Protein AF-A0A0M8V7N8-F1 (afdb_monomer)

Solvent-accessible surface area (backbone atoms only — not comparable to full-atom values): 5757 Å² total; per-residue (Å²): 111,68,67,58,53,48,31,54,76,69,74,47,87,75,52,72,67,46,53,50,39,29,54,53,32,39,57,57,44,70,74,49,96,65,50,84,90,38,60,63,53,41,40,49,28,32,38,60,38,34,62,88,77,45,54,73,70,56,34,63,53,45,28,55,54,46,49,46,65,67,48,58,67,49,55,61,54,54,49,52,55,52,57,63,63,72,62,74,73,94,74,77,85,83,84,67,133

Radius of gyration: 20.06 Å; Cα contacts (8 Å, |Δi|>4): 56; chains: 1; bounding box: 48×29×65 Å

Structure (mmCIF, N/CA/C/O backbone):
data_AF-A0A0M8V7N8-F1
#
_entry.id   AF-A0A0M8V7N8-F1
#
loop_
_atom_site.group_PDB
_atom_site.id
_atom_site.type_symbol
_atom_site.label_atom_id
_atom_site.label_alt_id
_atom_site.label_comp_id
_atom_site.label_asym_id
_atom_site.label_entity_id
_atom_site.label_seq_id
_atom_site.pdbx_PDB_ins_code
_atom_site.Cartn_x
_atom_site.Cartn_y
_atom_site.Cartn_z
_atom_site.occupancy
_atom_site.B_iso_or_equiv
_atom_site.auth_seq_id
_atom_site.auth_comp_id
_atom_site.auth_asym_id
_atom_site.auth_atom_id
_atom_site.pdbx_PDB_model_num
ATOM 1 N N . MET A 1 1 ? -6.286 -6.732 -7.380 1.00 67.81 1 MET A N 1
ATOM 2 C CA . MET A 1 1 ? -5.760 -8.071 -7.009 1.00 67.81 1 MET A CA 1
ATOM 3 C C . MET A 1 1 ? -4.440 -8.025 -6.224 1.00 67.81 1 MET A C 1
ATOM 5 O O . MET A 1 1 ? -4.301 -8.802 -5.290 1.00 67.81 1 MET A O 1
ATOM 9 N N . GLY A 1 2 ? -3.484 -7.131 -6.534 1.00 86.50 2 GLY A N 1
ATOM 10 C CA . GLY A 1 2 ? -2.168 -7.091 -5.861 1.00 86.50 2 GLY A CA 1
ATOM 11 C C . GLY A 1 2 ? -2.199 -6.858 -4.341 1.00 86.50 2 GLY A C 1
ATOM 12 O O . GLY A 1 2 ? -1.602 -7.642 -3.612 1.00 86.50 2 GLY A O 1
ATOM 13 N N . ALA A 1 3 ? -2.935 -5.848 -3.862 1.00 89.44 3 ALA A N 1
ATOM 14 C CA . ALA A 1 3 ? -3.056 -5.556 -2.426 1.00 89.44 3 ALA A CA 1
ATOM 15 C C . ALA A 1 3 ? -3.663 -6.730 -1.637 1.00 89.44 3 ALA A C 1
ATOM 17 O O . ALA A 1 3 ? -3.184 -7.075 -0.563 1.00 89.44 3 ALA A O 1
ATOM 18 N N . VAL A 1 4 ? -4.665 -7.406 -2.214 1.00 94.50 4 VAL A N 1
ATOM 19 C CA . VAL A 1 4 ? -5.278 -8.610 -1.628 1.00 94.50 4 VAL A CA 1
ATOM 20 C C . VAL A 1 4 ? -4.256 -9.737 -1.506 1.00 94.50 4 VAL A C 1
ATOM 22 O O . VAL A 1 4 ? -4.181 -10.373 -0.463 1.00 94.50 4 VAL A O 1
ATOM 25 N N . ALA A 1 5 ? -3.454 -9.975 -2.547 1.00 93.62 5 ALA A N 1
ATOM 26 C CA . ALA A 1 5 ? -2.439 -11.025 -2.523 1.00 93.62 5 ALA A CA 1
ATOM 27 C C . ALA A 1 5 ? -1.390 -10.788 -1.425 1.00 93.62 5 ALA A C 1
ATOM 29 O O . ALA A 1 5 ?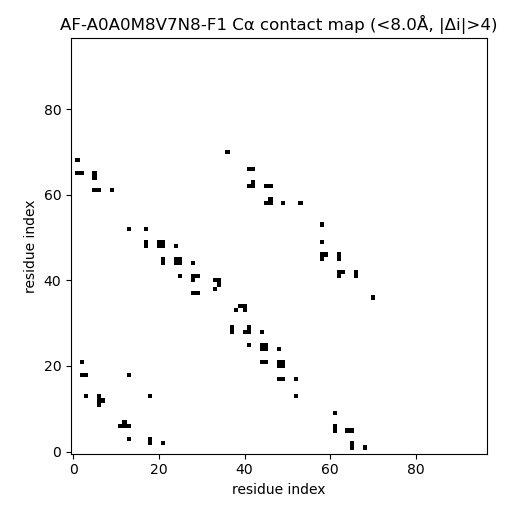 -1.031 -11.724 -0.720 1.00 93.62 5 ALA A O 1
ATOM 30 N N . VAL A 1 6 ? -0.939 -9.542 -1.250 1.00 95.88 6 VAL A N 1
ATOM 31 C CA . VAL A 1 6 ? 0.026 -9.185 -0.195 1.00 95.88 6 VAL A CA 1
ATOM 32 C C . VAL A 1 6 ? -0.607 -9.291 1.189 1.00 95.88 6 VAL A C 1
ATOM 34 O O . VAL A 1 6 ? -0.000 -9.874 2.078 1.00 95.88 6 VAL A O 1
ATOM 37 N N . ALA A 1 7 ? -1.844 -8.815 1.359 1.00 95.12 7 ALA A N 1
ATOM 38 C CA . ALA A 1 7 ? -2.559 -8.935 2.627 1.00 95.12 7 ALA A CA 1
ATOM 39 C C . ALA A 1 7 ? -2.696 -10.407 3.037 1.00 95.12 7 ALA A C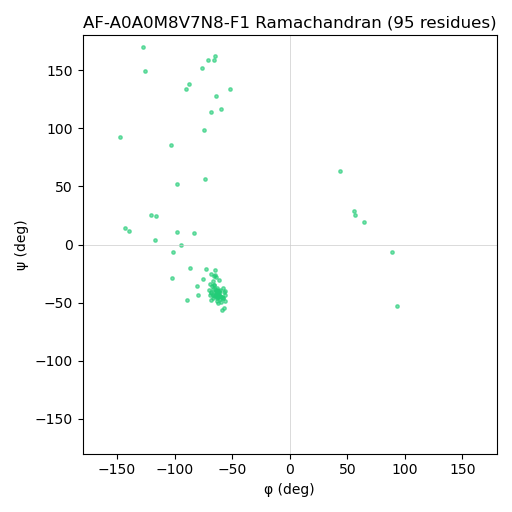 1
ATOM 41 O O . ALA A 1 7 ? -2.358 -10.766 4.155 1.00 95.12 7 ALA A O 1
ATOM 42 N N . ARG A 1 8 ? -3.092 -11.282 2.106 1.00 95.00 8 ARG A N 1
ATOM 43 C CA . ARG A 1 8 ? -3.197 -12.726 2.362 1.00 95.00 8 ARG A CA 1
ATOM 44 C C . ARG A 1 8 ? -1.851 -13.386 2.650 1.00 95.00 8 ARG A C 1
ATOM 46 O O . ARG A 1 8 ? -1.800 -14.256 3.507 1.00 95.00 8 ARG A O 1
ATOM 53 N N . ALA A 1 9 ? -0.783 -12.985 1.962 1.00 95.75 9 ALA A N 1
ATOM 54 C CA . ALA A 1 9 ? 0.559 -13.515 2.211 1.00 95.75 9 ALA A CA 1
ATOM 55 C C . ALA A 1 9 ? 1.092 -13.160 3.611 1.00 95.75 9 ALA A C 1
ATOM 57 O O . ALA A 1 9 ? 1.915 -13.892 4.149 1.00 95.75 9 ALA A O 1
ATOM 58 N N . LEU A 1 10 ? 0.609 -12.058 4.189 1.00 95.31 10 LEU A N 1
ATOM 59 C CA . LEU A 1 10 ? 0.936 -11.606 5.543 1.00 95.31 10 LEU A CA 1
ATOM 60 C C . LEU A 1 10 ? -0.124 -12.007 6.586 1.00 95.31 10 LEU A C 1
ATOM 62 O O . LEU A 1 10 ? -0.091 -11.501 7.701 1.00 95.31 10 LEU A O 1
ATOM 66 N N . ASP A 1 11 ? -1.075 -12.872 6.220 1.00 96.31 11 ASP A N 1
ATOM 67 C CA . ASP A 1 11 ? -2.215 -13.285 7.053 1.00 96.31 11 ASP A CA 1
ATOM 68 C C . ASP A 1 11 ? -3.093 -12.121 7.575 1.00 96.31 11 ASP A C 1
ATOM 70 O O . ASP A 1 11 ? -3.754 -12.194 8.608 1.00 96.31 11 ASP A O 1
ATOM 74 N N . LEU A 1 12 ? -3.148 -11.020 6.820 1.00 95.31 12 LEU A N 1
ATOM 75 C CA . LEU A 1 12 ? -3.937 -9.833 7.142 1.00 95.31 12 LEU A CA 1
ATOM 76 C C . LEU A 1 12 ? -5.346 -9.915 6.547 1.00 95.31 12 LEU A C 1
ATOM 78 O O . LEU A 1 12 ? -5.552 -10.191 5.357 1.00 95.31 12 LEU A O 1
ATOM 82 N N . ARG A 1 13 ? -6.346 -9.583 7.368 1.00 94.50 13 ARG A N 1
ATOM 83 C CA . ARG A 1 13 ? -7.759 -9.522 6.968 1.00 94.50 13 ARG A CA 1
ATOM 84 C C . ARG A 1 13 ? -8.202 -8.075 6.784 1.00 94.50 13 ARG A C 1
ATOM 86 O O . ARG A 1 13 ? -8.774 -7.468 7.681 1.00 94.50 13 ARG A O 1
ATOM 93 N N . LEU A 1 14 ? -7.968 -7.535 5.592 1.00 94.50 14 LEU A N 1
ATOM 94 C CA . LEU A 1 14 ? -8.418 -6.192 5.225 1.00 94.50 14 LEU A CA 1
ATOM 95 C C . LEU A 1 14 ? -9.841 -6.206 4.661 1.00 94.50 14 LEU A C 1
ATOM 97 O O . LEU A 1 14 ? -10.197 -7.068 3.852 1.00 94.50 14 LEU A O 1
ATOM 101 N N . SER A 1 15 ? -10.648 -5.224 5.062 1.00 96.38 15 SER A N 1
ATOM 102 C CA . SER A 1 15 ? -11.973 -5.012 4.480 1.00 96.38 15 SER A CA 1
ATOM 103 C C . SER A 1 15 ? -11.865 -4.468 3.052 1.00 96.38 15 SER A C 1
ATOM 105 O O . SER A 1 15 ? -10.861 -3.865 2.664 1.00 96.38 15 SER A O 1
ATOM 107 N N . ALA A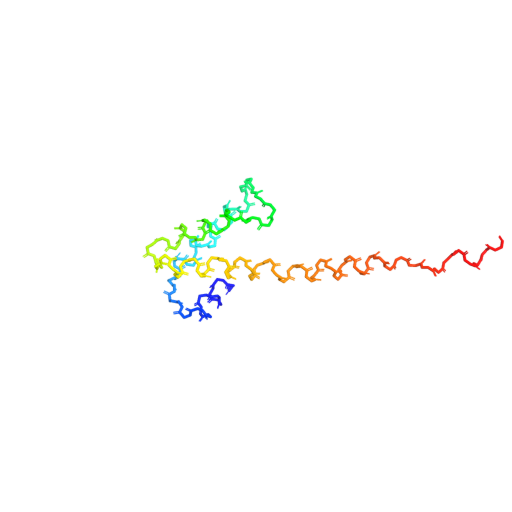 1 16 ? -12.927 -4.639 2.263 1.00 95.81 16 ALA A N 1
ATOM 108 C CA . ALA A 1 16 ? -12.989 -4.088 0.910 1.00 95.81 16 ALA A CA 1
ATOM 109 C C . ALA A 1 16 ? -12.807 -2.559 0.897 1.00 95.81 16 ALA A C 1
ATOM 111 O O . ALA A 1 16 ? -12.121 -2.036 0.025 1.00 95.81 16 ALA A O 1
ATOM 112 N N . ALA A 1 17 ? -13.356 -1.856 1.892 1.00 96.62 17 ALA A N 1
ATOM 113 C CA . ALA A 1 17 ? -13.210 -0.409 2.022 1.00 96.62 17 ALA A CA 1
ATOM 114 C C . ALA A 1 17 ? -11.745 0.006 2.227 1.00 96.62 17 ALA A C 1
ATOM 116 O O . ALA A 1 17 ? -11.266 0.902 1.539 1.00 96.62 17 ALA A O 1
ATOM 117 N N . VAL A 1 18 ? -11.009 -0.688 3.103 1.00 96.38 18 VAL A N 1
ATOM 118 C CA . VAL A 1 18 ? -9.580 -0.410 3.331 1.00 96.38 18 VAL A CA 1
ATOM 119 C C . VAL A 1 18 ? -8.767 -0.685 2.069 1.00 96.38 18 VAL A C 1
ATOM 121 O O . VAL A 1 18 ? -7.901 0.102 1.708 1.00 96.38 18 VAL A O 1
ATOM 124 N N . LEU A 1 19 ? -9.082 -1.757 1.339 1.00 96.38 19 LEU A N 1
ATOM 125 C CA . LEU A 1 19 ? -8.431 -2.052 0.060 1.00 96.38 19 LEU A CA 1
ATOM 126 C C . LEU A 1 19 ? -8.672 -0.953 -0.983 1.00 96.38 19 LEU A C 1
ATOM 128 O O . LEU A 1 19 ? -7.748 -0.601 -1.711 1.00 96.38 19 LEU A O 1
ATOM 132 N N . VAL A 1 20 ? -9.885 -0.399 -1.048 1.00 96.69 20 VAL A N 1
ATOM 133 C CA . VAL A 1 20 ? -10.199 0.736 -1.929 1.00 96.69 20 VAL A CA 1
ATOM 134 C C . VAL A 1 20 ? -9.439 1.988 -1.500 1.00 96.69 20 VAL A C 1
ATOM 136 O O . VAL A 1 20 ? -8.855 2.644 -2.358 1.00 96.69 20 VAL A O 1
ATOM 139 N N . LEU A 1 21 ? -9.383 2.288 -0.198 1.00 96.69 21 LEU A N 1
ATOM 140 C CA . LEU A 1 21 ? -8.608 3.418 0.321 1.00 96.69 21 LEU A CA 1
ATOM 141 C C . LEU A 1 21 ? -7.125 3.284 -0.021 1.00 96.69 21 LEU A C 1
ATOM 143 O O . LEU A 1 21 ? -6.544 4.237 -0.519 1.00 96.69 21 LEU A O 1
ATOM 147 N N . ILE A 1 22 ? -6.532 2.098 0.154 1.00 96.44 22 ILE A N 1
ATOM 148 C CA . ILE A 1 22 ? -5.137 1.837 -0.228 1.00 96.44 22 ILE A CA 1
ATOM 149 C C . ILE A 1 22 ? -4.919 2.156 -1.709 1.00 96.44 22 ILE A C 1
ATOM 151 O O . ILE A 1 22 ? -3.965 2.849 -2.049 1.00 96.44 22 ILE A O 1
ATOM 155 N N . LEU A 1 23 ? -5.792 1.660 -2.591 1.00 94.81 23 LEU A N 1
ATOM 156 C CA . LEU A 1 23 ? -5.665 1.898 -4.030 1.00 94.81 23 LEU A CA 1
ATOM 157 C C . LEU A 1 23 ? -5.799 3.387 -4.367 1.00 94.81 23 LEU A C 1
ATOM 159 O O . LEU A 1 23 ? -4.959 3.916 -5.086 1.00 94.81 23 LEU A O 1
ATOM 163 N N . LEU A 1 24 ? -6.800 4.070 -3.809 1.00 96.19 24 LEU A N 1
ATOM 164 C CA . LEU A 1 24 ? -7.008 5.502 -4.022 1.00 96.19 24 LEU A CA 1
ATOM 165 C C . LEU A 1 24 ? -5.806 6.325 -3.533 1.00 96.19 24 LEU A C 1
ATOM 167 O O . LEU A 1 24 ? -5.318 7.194 -4.250 1.00 96.19 24 LEU A O 1
ATOM 171 N N . SER A 1 25 ? -5.304 6.036 -2.332 1.00 95.69 25 SER A N 1
ATOM 172 C CA . SER A 1 25 ? -4.148 6.717 -1.749 1.00 95.69 25 SER A CA 1
ATOM 173 C C . SER A 1 25 ? -2.878 6.499 -2.568 1.00 95.69 25 SER A C 1
ATOM 175 O O . SER A 1 25 ? -2.101 7.436 -2.736 1.00 95.69 25 SER A O 1
ATOM 177 N N . VAL A 1 26 ? -2.679 5.300 -3.126 1.00 94.19 26 VAL A N 1
ATOM 178 C CA . VAL A 1 26 ? -1.566 5.029 -4.047 1.00 94.19 26 VAL A CA 1
ATOM 179 C C . VAL A 1 26 ? -1.698 5.846 -5.331 1.00 94.19 26 VAL A C 1
ATOM 181 O O . VAL A 1 26 ? -0.716 6.453 -5.747 1.00 94.19 26 VAL A O 1
ATOM 184 N N . GLU A 1 27 ? -2.889 5.942 -5.927 1.00 93.44 27 GLU A N 1
ATOM 185 C CA . GLU A 1 27 ? -3.078 6.773 -7.126 1.00 93.44 27 GLU A CA 1
ATOM 186 C C . GLU A 1 27 ? -2.820 8.258 -6.855 1.00 93.44 27 GLU A C 1
ATOM 188 O O . GLU A 1 27 ? -2.169 8.933 -7.651 1.00 93.44 27 GLU A O 1
ATOM 193 N N . VAL A 1 28 ? -3.241 8.769 -5.696 1.00 92.19 28 VAL A N 1
ATOM 194 C CA . VAL A 1 28 ? -2.881 10.130 -5.273 1.00 92.19 28 VAL A CA 1
ATOM 195 C C . VAL A 1 28 ? -1.366 10.257 -5.088 1.00 92.19 28 VAL A C 1
ATOM 197 O O . VAL A 1 28 ? -0.774 11.241 -5.520 1.00 92.19 28 VAL A O 1
ATOM 200 N N . SER A 1 29 ? -0.698 9.255 -4.515 1.00 90.94 29 SER A N 1
ATOM 201 C CA . SER A 1 29 ? 0.764 9.259 -4.391 1.00 90.94 29 SER A CA 1
ATOM 202 C C . SER A 1 29 ? 1.493 9.213 -5.741 1.00 90.94 29 SER A C 1
ATOM 204 O O . SER A 1 29 ? 2.655 9.616 -5.797 1.00 90.94 29 SER A O 1
ATOM 206 N N . ASN A 1 30 ? 0.855 8.735 -6.814 1.00 90.00 30 ASN A N 1
ATOM 207 C CA . ASN A 1 30 ? 1.432 8.680 -8.164 1.00 90.00 30 ASN A CA 1
ATOM 208 C C . ASN A 1 30 ? 1.545 10.049 -8.838 1.00 90.00 30 ASN A C 1
ATOM 210 O O . ASN A 1 30 ? 2.359 10.205 -9.745 1.00 90.00 30 ASN A O 1
ATOM 214 N N . ILE A 1 31 ? 0.766 11.036 -8.391 1.00 89.94 31 ILE A N 1
ATOM 215 C CA . ILE A 1 31 ? 0.776 12.394 -8.955 1.00 89.94 31 ILE A CA 1
ATOM 216 C C . ILE A 1 31 ? 1.572 13.397 -8.112 1.00 89.94 31 ILE A C 1
ATOM 218 O O . ILE A 1 31 ? 1.750 14.542 -8.526 1.00 89.94 31 ILE A O 1
ATOM 222 N N . LEU A 1 32 ? 2.038 12.996 -6.928 1.00 87.56 32 LEU A N 1
ATOM 223 C CA . LEU A 1 32 ? 2.849 13.857 -6.073 1.00 87.56 32 LEU A CA 1
ATOM 224 C C . LEU A 1 32 ? 4.288 13.963 -6.606 1.00 87.56 32 LEU A C 1
ATOM 226 O O . LEU A 1 32 ? 4.786 13.036 -7.240 1.00 87.56 32 LEU A O 1
ATOM 230 N N . PRO A 1 33 ? 4.997 15.072 -6.340 1.00 83.31 33 PRO A N 1
ATOM 231 C CA . PRO A 1 33 ? 6.439 15.120 -6.542 1.00 83.31 33 PRO A CA 1
ATOM 232 C C . PRO A 1 33 ? 7.119 14.196 -5.519 1.00 83.31 33 PRO A C 1
ATOM 234 O O . PRO A 1 33 ? 7.052 14.442 -4.315 1.00 83.31 33 PRO A O 1
ATOM 237 N N . THR A 1 34 ? 7.754 13.119 -5.989 1.00 88.00 34 THR A N 1
ATOM 238 C CA . THR A 1 34 ? 8.332 12.073 -5.127 1.00 88.00 34 THR A CA 1
ATOM 239 C C . THR A 1 34 ? 9.799 11.788 -5.441 1.00 88.00 34 THR A C 1
ATOM 241 O O . THR A 1 34 ? 10.341 12.202 -6.466 1.00 88.00 34 THR A O 1
ATOM 244 N N . LEU A 1 35 ? 10.437 11.002 -4.571 1.00 87.88 35 LEU A N 1
ATOM 245 C CA . LEU A 1 35 ? 11.726 10.372 -4.856 1.00 87.88 35 LEU A CA 1
ATOM 246 C C . LEU A 1 35 ? 11.613 9.349 -6.007 1.00 87.88 35 LEU A C 1
ATOM 248 O O . LEU A 1 35 ? 10.503 8.893 -6.316 1.00 87.88 35 LEU A O 1
ATOM 252 N N . PRO A 1 36 ? 12.742 8.953 -6.630 1.00 84.00 36 PRO A N 1
ATOM 253 C CA . PRO A 1 36 ? 12.770 7.868 -7.605 1.00 84.00 36 PRO A CA 1
ATOM 254 C C . PRO A 1 36 ? 12.119 6.600 -7.052 1.00 84.00 36 PRO A C 1
ATOM 256 O O . PRO A 1 36 ? 12.373 6.202 -5.916 1.00 84.00 36 PRO A O 1
ATOM 259 N N . GLY A 1 37 ? 11.254 5.980 -7.855 1.00 86.3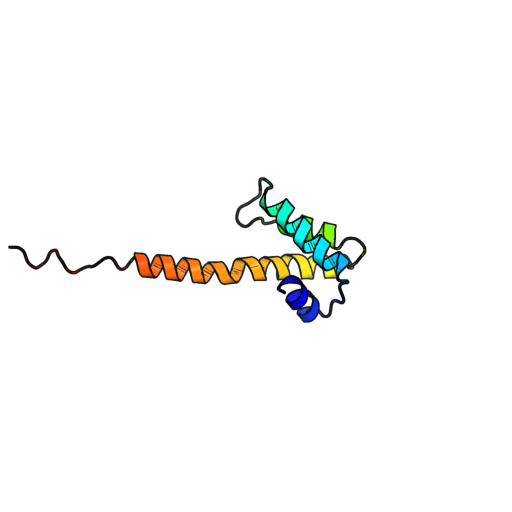1 37 GLY A N 1
ATOM 260 C CA . GLY A 1 37 ? 10.493 4.808 -7.422 1.00 86.31 37 GLY A CA 1
ATOM 261 C C . GLY A 1 37 ? 9.515 5.089 -6.279 1.00 86.31 37 GLY A C 1
ATOM 262 O O . GLY A 1 37 ? 9.136 4.150 -5.602 1.00 86.31 37 GLY A O 1
ATOM 263 N N . GLN A 1 38 ? 9.135 6.352 -6.042 1.00 91.25 38 GLN A N 1
ATOM 264 C CA . GLN A 1 38 ? 8.117 6.764 -5.060 1.00 91.25 38 GLN A CA 1
ATOM 265 C C . GLN A 1 38 ? 8.391 6.317 -3.621 1.00 91.25 38 GLN A C 1
ATOM 267 O O . 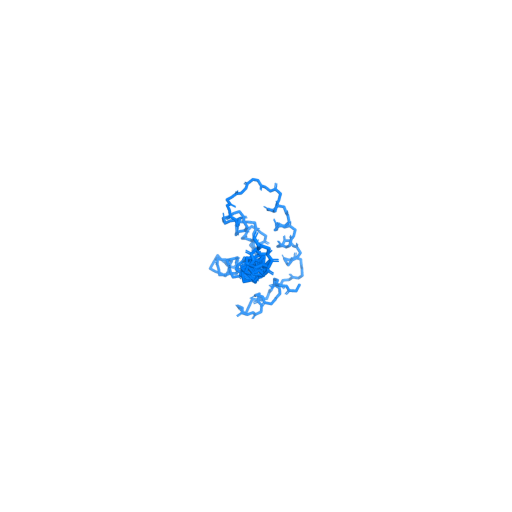GLN A 1 38 ? 7.473 6.170 -2.810 1.00 91.25 38 GLN A O 1
ATOM 272 N N . LEU A 1 39 ? 9.667 6.110 -3.306 1.00 89.56 39 LEU A N 1
ATOM 273 C CA . LEU A 1 39 ? 10.104 5.628 -2.008 1.00 89.56 39 LEU A CA 1
ATOM 274 C C . LEU A 1 39 ? 9.746 6.653 -0.923 1.00 89.56 39 LEU A C 1
ATOM 276 O O . LEU A 1 39 ? 10.047 7.841 -1.044 1.00 89.56 39 LEU A O 1
ATOM 280 N N . GLY A 1 40 ? 9.067 6.197 0.123 1.00 90.81 40 GLY A N 1
ATOM 281 C CA . GLY A 1 40 ? 8.575 7.015 1.227 1.00 90.81 40 GLY A CA 1
ATOM 282 C C . GLY A 1 40 ? 7.143 7.506 1.023 1.00 90.81 40 GLY A C 1
ATOM 283 O O . GLY A 1 40 ? 6.305 7.293 1.895 1.00 90.81 40 GLY A O 1
ATOM 284 N N . THR A 1 41 ? 6.824 8.141 -0.109 1.00 93.75 41 THR A N 1
ATOM 285 C CA . THR A 1 41 ? 5.467 8.668 -0.363 1.00 93.75 41 THR A CA 1
ATOM 286 C C . THR A 1 41 ? 4.451 7.556 -0.577 1.00 93.75 41 THR A C 1
ATOM 288 O O . THR A 1 41 ? 3.341 7.640 -0.051 1.00 93.75 41 THR A O 1
ATOM 291 N N . PHE A 1 42 ? 4.844 6.491 -1.283 1.00 95.00 42 PHE A N 1
ATOM 292 C CA . PHE A 1 42 ? 3.995 5.322 -1.476 1.00 95.00 42 PHE A CA 1
ATOM 293 C C . PHE A 1 42 ? 3.691 4.657 -0.131 1.00 95.00 42 PHE A C 1
ATOM 295 O O . PHE A 1 42 ? 2.533 4.419 0.210 1.00 95.00 42 PHE A O 1
ATOM 302 N N . GLU A 1 43 ? 4.726 4.393 0.668 1.00 95.94 43 GLU A N 1
ATOM 303 C CA . GLU A 1 43 ? 4.581 3.759 1.972 1.00 95.94 43 GLU A CA 1
ATOM 304 C C . GLU A 1 43 ? 3.753 4.622 2.920 1.00 95.94 43 GLU A C 1
ATOM 306 O O . GLU A 1 43 ? 2.864 4.098 3.583 1.00 95.94 43 GLU A O 1
ATOM 311 N N . ALA A 1 44 ? 3.977 5.938 2.943 1.00 95.69 44 ALA A N 1
ATOM 312 C CA . ALA A 1 44 ? 3.190 6.864 3.750 1.00 95.69 44 ALA A CA 1
ATOM 313 C C . ALA A 1 44 ? 1.708 6.867 3.345 1.00 95.69 44 ALA A C 1
ATOM 315 O O . ALA A 1 44 ? 0.835 6.855 4.213 1.00 95.69 44 ALA A O 1
ATOM 316 N N . ALA A 1 45 ? 1.413 6.828 2.043 1.00 95.94 45 ALA A N 1
ATOM 317 C CA . ALA A 1 45 ? 0.047 6.767 1.534 1.00 95.94 45 ALA A CA 1
ATOM 318 C C . ALA A 1 45 ? -0.657 5.464 1.943 1.00 95.94 45 ALA A C 1
ATOM 320 O O . ALA A 1 45 ? -1.800 5.496 2.403 1.00 95.94 45 ALA A O 1
ATOM 321 N N . VAL A 1 46 ? 0.033 4.324 1.838 1.00 97.00 46 VAL A N 1
ATOM 322 C CA . VAL A 1 46 ? -0.499 3.022 2.267 1.00 97.00 46 VAL A CA 1
ATOM 323 C C . VAL A 1 46 ? -0.685 2.973 3.783 1.00 97.00 46 VAL A C 1
ATOM 325 O O . VAL A 1 46 ? -1.752 2.574 4.246 1.00 97.00 46 VAL A O 1
ATOM 328 N N . LEU A 1 47 ? 0.307 3.422 4.559 1.00 97.44 47 LEU A N 1
ATOM 329 C CA . LEU A 1 47 ? 0.228 3.488 6.020 1.00 97.44 47 LEU A CA 1
ATOM 330 C C . LEU A 1 47 ? -0.953 4.351 6.466 1.00 97.44 47 LEU A C 1
ATOM 332 O O . LEU A 1 47 ? -1.743 3.905 7.297 1.00 97.44 47 LEU A O 1
ATOM 336 N N . GLY A 1 48 ? -1.127 5.529 5.860 1.00 96.75 48 GLY A N 1
ATOM 337 C CA . GLY A 1 48 ? -2.265 6.411 6.110 1.00 96.75 48 GLY A CA 1
ATOM 338 C C . GLY A 1 48 ? -3.606 5.756 5.772 1.00 96.75 48 GLY A C 1
ATOM 339 O O . GLY A 1 48 ? -4.531 5.813 6.576 1.00 96.75 48 GLY A O 1
ATOM 340 N N . ALA A 1 49 ? -3.706 5.064 4.634 1.00 96.50 49 ALA A N 1
ATOM 341 C CA . ALA A 1 49 ? -4.923 4.351 4.234 1.00 96.50 49 ALA A CA 1
ATOM 342 C C . ALA A 1 49 ? -5.274 3.166 5.153 1.00 96.50 49 ALA A C 1
ATOM 344 O O . ALA A 1 49 ? -6.439 2.787 5.266 1.00 96.50 49 ALA A O 1
ATOM 345 N N . THR A 1 50 ? -4.270 2.571 5.800 1.00 97.25 50 THR A N 1
ATOM 346 C CA . THR A 1 50 ? -4.442 1.471 6.763 1.00 97.25 50 THR A CA 1
ATOM 347 C C . THR A 1 50 ? -4.522 1.928 8.216 1.00 97.25 50 THR A C 1
ATOM 349 O O . THR A 1 50 ? -4.684 1.087 9.104 1.00 97.25 50 THR A O 1
ATOM 352 N N . ALA A 1 51 ? -4.424 3.234 8.479 1.00 95.06 51 ALA A N 1
ATOM 353 C CA . ALA A 1 51 ? -4.475 3.774 9.828 1.00 95.06 51 ALA A CA 1
ATOM 354 C C . ALA A 1 51 ? -5.818 3.412 10.484 1.00 95.06 51 ALA A C 1
ATOM 356 O O . ALA A 1 51 ? -6.886 3.784 10.003 1.00 95.06 51 ALA A O 1
ATOM 357 N N . GLY A 1 52 ? -5.762 2.630 11.564 1.00 94.12 52 GLY A N 1
ATOM 358 C CA . GLY A 1 52 ? -6.945 2.117 12.266 1.00 94.12 52 GLY A CA 1
ATOM 359 C C . GLY A 1 52 ? -7.485 0.776 11.752 1.00 94.12 52 GLY A C 1
ATOM 360 O O . GLY A 1 52 ? -8.363 0.205 12.391 1.00 94.12 52 GLY A O 1
ATOM 361 N N . ALA A 1 53 ? -6.954 0.245 10.648 1.00 95.69 53 ALA A N 1
ATOM 362 C 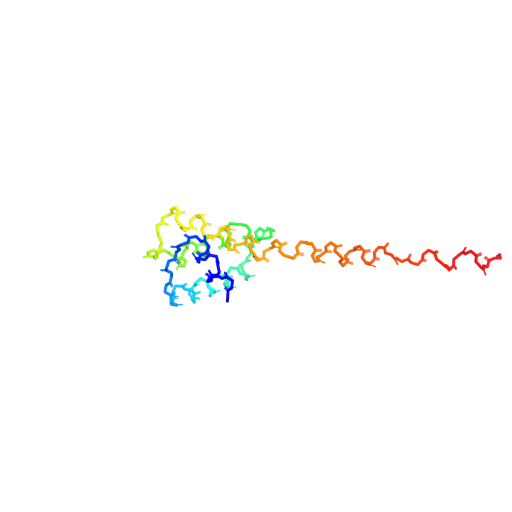CA . ALA A 1 53 ? -7.251 -1.107 10.168 1.00 95.69 53 ALA A CA 1
ATOM 363 C C . ALA A 1 53 ? -6.136 -2.111 10.492 1.00 95.69 53 ALA A C 1
ATOM 365 O O . ALA A 1 53 ? -6.416 -3.296 10.645 1.00 95.69 53 ALA A O 1
ATOM 366 N N . LEU A 1 54 ? -4.892 -1.636 10.578 1.00 96.19 54 LEU 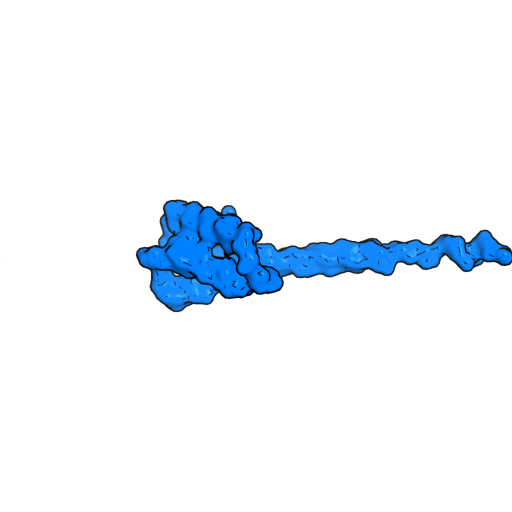A N 1
ATOM 367 C CA . LEU A 1 54 ? -3.710 -2.429 10.901 1.00 96.19 54 LEU A CA 1
ATOM 368 C C . LEU A 1 54 ? -2.959 -1.824 12.088 1.00 96.19 54 LEU A C 1
ATOM 370 O O . LEU A 1 54 ? -2.937 -0.603 12.270 1.00 96.19 54 LEU A O 1
ATOM 374 N N . GLY A 1 55 ? -2.297 -2.681 12.863 1.00 96.00 55 GLY A N 1
ATOM 375 C CA . GLY A 1 55 ? -1.275 -2.258 13.812 1.00 96.00 55 GLY A CA 1
ATOM 376 C C . GLY A 1 55 ? -0.057 -1.671 13.091 1.00 96.00 55 GLY A C 1
ATOM 377 O O . GLY A 1 55 ? 0.195 -1.951 11.919 1.00 96.00 55 GLY A O 1
ATOM 378 N N . GLN A 1 56 ? 0.746 -0.872 13.798 1.00 94.12 56 GLN A N 1
ATOM 379 C CA . GLN A 1 56 ? 1.914 -0.204 13.207 1.00 94.12 56 GLN A CA 1
ATOM 380 C C . GLN A 1 56 ? 2.896 -1.193 12.558 1.00 94.12 56 GLN A C 1
ATOM 382 O O . GLN A 1 56 ? 3.366 -0.952 11.449 1.00 94.12 56 GLN A O 1
ATOM 387 N N . ALA A 1 57 ? 3.182 -2.317 13.222 1.00 96.12 57 ALA A N 1
ATOM 388 C CA . ALA A 1 57 ? 4.081 -3.340 12.692 1.00 96.12 57 ALA A CA 1
ATOM 389 C C . ALA A 1 57 ? 3.527 -3.999 11.415 1.00 96.12 57 ALA A C 1
ATOM 391 O O . ALA A 1 57 ? 4.261 -4.196 10.451 1.00 96.12 57 ALA A O 1
ATOM 392 N N . GLU A 1 58 ? 2.225 -4.286 11.383 1.00 97.12 58 GLU A N 1
ATOM 393 C CA . 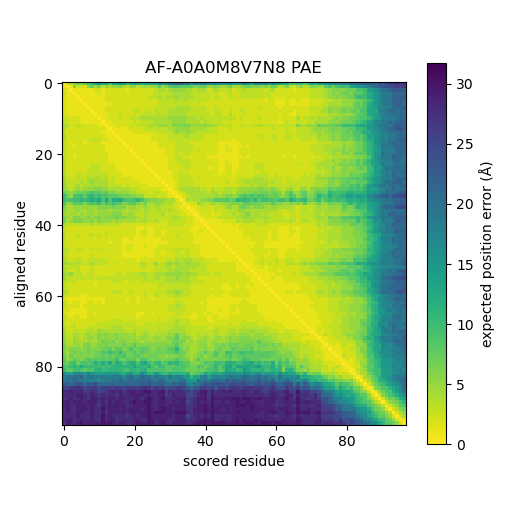GLU A 1 58 ? 1.545 -4.883 10.228 1.00 97.12 58 GLU A CA 1
ATOM 394 C C . GLU A 1 58 ? 1.525 -3.918 9.042 1.00 97.12 58 GLU A C 1
ATOM 396 O O . GLU A 1 58 ? 1.836 -4.313 7.920 1.00 97.12 58 GLU A O 1
ATOM 401 N N . GLY A 1 59 ? 1.226 -2.639 9.289 1.00 96.25 59 GLY A N 1
ATOM 402 C CA . GLY A 1 59 ? 1.285 -1.591 8.272 1.00 96.25 59 GLY A CA 1
ATOM 403 C C . GLY A 1 59 ? 2.693 -1.435 7.692 1.00 96.25 59 GLY A C 1
ATOM 404 O O . GLY A 1 59 ? 2.853 -1.379 6.472 1.00 96.25 59 GLY A O 1
ATOM 405 N N . LEU A 1 60 ? 3.720 -1.436 8.551 1.00 95.62 60 LEU A N 1
ATOM 406 C CA . LEU A 1 60 ? 5.127 -1.359 8.142 1.00 95.62 60 LEU A CA 1
ATOM 407 C C . LEU A 1 60 ? 5.618 -2.611 7.408 1.00 95.62 60 LEU A C 1
ATOM 409 O O . LEU A 1 60 ? 6.549 -2.503 6.620 1.00 95.62 60 LEU A O 1
ATOM 413 N N . ALA A 1 61 ? 5.014 -3.778 7.628 1.00 96.62 61 ALA A N 1
ATOM 414 C CA . ALA A 1 61 ? 5.294 -4.971 6.833 1.00 96.62 61 ALA A CA 1
ATOM 415 C C . ALA A 1 61 ? 4.555 -4.932 5.484 1.00 96.62 61 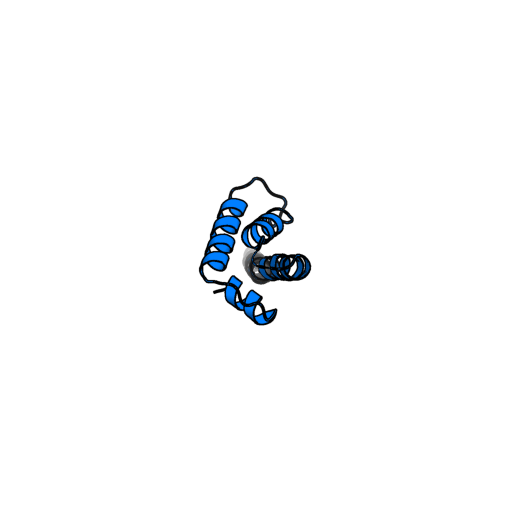ALA A C 1
ATOM 417 O O . ALA A 1 61 ? 5.128 -5.231 4.434 1.00 96.62 61 ALA A O 1
ATOM 418 N N . PHE A 1 62 ? 3.283 -4.529 5.499 1.00 97.62 62 PHE A N 1
ATOM 419 C CA . PHE A 1 62 ? 2.408 -4.525 4.331 1.00 97.62 62 PHE A CA 1
ATOM 420 C C . PHE A 1 62 ? 2.817 -3.488 3.282 1.00 97.62 62 PHE A C 1
ATOM 422 O O . PHE A 1 62 ? 2.907 -3.825 2.101 1.00 97.62 62 PHE A O 1
ATOM 429 N N . ALA A 1 63 ? 3.078 -2.244 3.690 1.00 96.81 63 ALA A N 1
ATOM 430 C CA . ALA A 1 63 ? 3.384 -1.144 2.780 1.00 96.81 63 ALA A CA 1
ATOM 431 C C . ALA A 1 63 ? 4.595 -1.419 1.860 1.00 96.81 63 ALA A C 1
ATOM 433 O O . ALA A 1 63 ? 4.413 -1.388 0.638 1.00 96.81 63 ALA A O 1
ATOM 434 N N . PRO A 1 64 ? 5.794 -1.770 2.371 1.00 95.88 64 PRO A N 1
ATOM 435 C CA . PRO A 1 64 ? 6.941 -2.071 1.517 1.00 95.88 64 PRO A CA 1
ATOM 436 C C . PRO A 1 64 ? 6.767 -3.379 0.738 1.00 95.88 64 PRO A C 1
ATOM 438 O O . PRO A 1 64 ? 7.192 -3.454 -0.412 1.00 95.88 64 PRO A O 1
ATOM 441 N N . ALA A 1 65 ? 6.102 -4.401 1.294 1.00 96.75 65 ALA A N 1
ATOM 442 C CA . ALA A 1 65 ? 5.820 -5.636 0.556 1.00 96.75 65 ALA A CA 1
ATOM 443 C C . ALA A 1 65 ? 4.903 -5.375 -0.651 1.00 96.75 65 ALA A C 1
ATOM 445 O O . ALA A 1 65 ? 5.112 -5.909 -1.746 1.00 96.75 65 ALA A O 1
ATOM 446 N N . PHE A 1 66 ? 3.899 -4.514 -0.471 1.00 96.50 66 PHE A N 1
ATOM 447 C CA . PHE A 1 66 ? 3.025 -4.091 -1.552 1.00 96.50 66 PHE A CA 1
ATOM 448 C C . PHE A 1 66 ? 3.761 -3.231 -2.575 1.00 96.50 66 PHE A C 1
ATOM 450 O O . PHE A 1 66 ? 3.598 -3.462 -3.774 1.00 96.50 66 PHE A O 1
ATOM 457 N N . HIS A 1 67 ? 4.626 -2.324 -2.124 1.00 95.62 67 HIS A N 1
ATOM 458 C CA . HIS A 1 67 ? 5.434 -1.493 -3.009 1.00 95.62 67 HIS A CA 1
ATOM 459 C C . HIS A 1 67 ? 6.396 -2.328 -3.865 1.00 95.62 67 HIS A C 1
ATOM 461 O O . HIS A 1 67 ? 6.408 -2.227 -5.095 1.00 95.62 67 HIS A O 1
ATOM 467 N N . ALA A 1 68 ? 7.127 -3.247 -3.231 1.00 94.06 68 ALA A N 1
ATOM 468 C CA . ALA A 1 68 ? 8.042 -4.167 -3.894 1.00 94.06 68 ALA A CA 1
ATOM 469 C C . ALA A 1 68 ? 7.322 -5.001 -4.958 1.00 94.06 68 ALA A C 1
ATOM 471 O O . ALA A 1 68 ? 7.825 -5.162 -6.068 1.00 94.06 68 ALA A O 1
ATOM 472 N N . ARG A 1 69 ? 6.099 -5.471 -4.679 1.00 93.62 69 ARG A N 1
ATOM 473 C CA . ARG A 1 69 ? 5.296 -6.202 -5.668 1.00 93.62 69 ARG A CA 1
ATOM 474 C C . ARG A 1 69 ? 4.968 -5.366 -6.911 1.00 93.62 69 ARG A C 1
ATOM 476 O O . ARG A 1 69 ? 4.817 -5.943 -7.986 1.00 93.62 69 ARG A O 1
ATOM 483 N N . GLN A 1 70 ? 4.831 -4.046 -6.790 1.00 89.06 70 GLN A N 1
ATOM 484 C CA . GLN A 1 70 ? 4.548 -3.175 -7.935 1.00 89.06 70 GLN A CA 1
ATOM 485 C C . GLN A 1 70 ? 5.798 -2.850 -8.759 1.00 89.06 70 GLN A C 1
ATOM 487 O O . GLN A 1 70 ? 5.704 -2.746 -9.986 1.00 89.06 70 GLN A O 1
ATOM 492 N N . ILE A 1 71 ? 6.948 -2.707 -8.096 1.00 88.69 71 ILE A N 1
ATOM 493 C CA . ILE A 1 71 ? 8.205 -2.286 -8.725 1.00 88.69 71 ILE A CA 1
ATOM 494 C C . ILE A 1 71 ? 9.014 -3.473 -9.251 1.00 88.69 71 ILE A C 1
ATOM 496 O O . ILE A 1 71 ? 9.459 -3.440 -10.399 1.00 88.69 71 ILE A O 1
ATOM 500 N N . LEU A 1 72 ? 9.197 -4.530 -8.454 1.00 90.00 72 LEU A N 1
ATOM 501 C CA . LEU A 1 72 ? 10.115 -5.628 -8.777 1.00 90.00 72 LEU A CA 1
ATOM 502 C C . LEU A 1 72 ? 9.832 -6.302 -10.122 1.00 90.00 72 LEU A C 1
ATOM 504 O O . LEU A 1 72 ? 10.798 -6.564 -10.830 1.00 90.00 72 LEU A O 1
ATOM 508 N N . PRO A 1 73 ? 8.573 -6.542 -10.544 1.00 87.75 73 PRO A N 1
ATOM 509 C CA . PRO A 1 73 ? 8.317 -7.123 -11.859 1.00 87.75 73 PRO A CA 1
ATOM 510 C C . PRO A 1 73 ? 8.765 -6.221 -13.015 1.00 87.75 73 PRO A C 1
ATOM 512 O O . PRO A 1 73 ? 9.112 -6.721 -14.079 1.00 87.75 73 PRO A O 1
ATOM 515 N N . ARG A 1 74 ? 8.788 -4.896 -12.827 1.00 86.00 74 ARG A N 1
ATOM 516 C CA . ARG A 1 74 ? 9.125 -3.935 -13.890 1.00 86.00 74 ARG A CA 1
ATOM 517 C C . ARG A 1 74 ? 10.623 -3.889 -14.181 1.00 86.00 74 ARG A C 1
ATOM 519 O O . ARG A 1 74 ? 11.002 -3.642 -15.320 1.00 86.00 74 ARG A O 1
ATOM 526 N N . ILE A 1 75 ? 11.459 -4.161 -13.180 1.00 85.62 75 ILE A N 1
ATOM 527 C CA . ILE A 1 75 ? 12.923 -4.144 -13.305 1.00 85.62 75 ILE A CA 1
ATOM 528 C C . ILE A 1 75 ? 13.424 -5.130 -14.382 1.00 85.62 75 ILE A C 1
ATOM 530 O O . ILE A 1 75 ? 14.069 -4.680 -15.329 1.00 85.62 75 ILE A O 1
ATOM 534 N N . PRO A 1 76 ? 13.118 -6.444 -14.329 1.00 87.44 76 PRO A N 1
ATOM 535 C CA . PRO A 1 76 ? 13.559 -7.384 -15.357 1.00 87.44 76 PRO A CA 1
ATOM 536 C C . PRO A 1 76 ? 12.918 -7.109 -16.716 1.00 87.44 76 PRO A C 1
ATOM 538 O O . PRO A 1 76 ? 13.586 -7.254 -17.733 1.00 87.44 76 PRO A O 1
ATOM 541 N N . LEU A 1 77 ? 11.663 -6.652 -16.748 1.00 85.25 77 LEU A N 1
ATOM 542 C CA . LEU A 1 77 ? 10.999 -6.237 -17.984 1.00 85.25 77 LEU A CA 1
ATOM 543 C C . LEU A 1 77 ? 11.759 -5.097 -18.682 1.00 85.25 77 LEU A C 1
ATOM 545 O O . LEU A 1 77 ? 12.005 -5.185 -19.881 1.00 85.25 77 LEU A O 1
ATOM 549 N N . GLY A 1 78 ? 12.198 -4.080 -17.937 1.00 85.00 78 GLY A N 1
ATOM 550 C CA . GLY A 1 78 ? 13.032 -2.999 -18.473 1.00 85.00 78 GLY A CA 1
ATOM 551 C C . GLY A 1 78 ? 14.424 -3.461 -18.919 1.00 85.00 78 GLY A C 1
ATOM 552 O O . GLY A 1 78 ? 14.951 -2.974 -19.915 1.00 85.00 78 GLY A O 1
ATOM 553 N N . MET A 1 79 ? 15.017 -4.438 -18.226 1.00 88.12 79 MET A N 1
ATOM 554 C CA . MET A 1 79 ? 16.307 -5.007 -18.634 1.00 88.12 79 MET A CA 1
ATOM 555 C C . MET A 1 79 ? 16.200 -5.805 -19.938 1.00 88.12 79 MET A C 1
ATOM 557 O O . MET A 1 79 ? 17.064 -5.675 -20.802 1.00 88.12 79 MET A O 1
ATOM 561 N N . ILE A 1 80 ? 15.136 -6.597 -20.113 1.00 88.31 80 ILE A N 1
ATOM 562 C CA . ILE A 1 80 ? 14.902 -7.374 -21.340 1.00 88.31 80 ILE A CA 1
ATOM 563 C C . ILE A 1 80 ? 14.726 -6.445 -22.545 1.00 88.31 80 ILE A C 1
ATOM 565 O O . ILE A 1 80 ? 15.299 -6.705 -23.601 1.00 88.31 80 ILE A O 1
ATOM 569 N N . THR A 1 81 ? 13.971 -5.352 -22.401 1.00 84.44 81 THR A N 1
ATOM 570 C CA . THR A 1 81 ? 13.781 -4.391 -23.499 1.00 84.44 81 THR A CA 1
ATOM 571 C C . THR A 1 81 ? 15.073 -3.659 -23.851 1.00 84.44 81 THR A C 1
ATOM 573 O O . THR A 1 81 ? 15.361 -3.477 -25.032 1.00 84.44 81 THR A O 1
ATOM 576 N N . MET A 1 82 ? 15.896 -3.297 -22.861 1.00 83.19 82 MET A N 1
ATOM 577 C CA . MET A 1 82 ? 17.226 -2.736 -23.117 1.00 83.19 82 MET A CA 1
ATOM 578 C C . MET A 1 82 ? 18.145 -3.732 -23.832 1.00 83.19 82 MET A C 1
ATOM 580 O O . MET A 1 82 ? 18.783 -3.348 -24.808 1.00 83.19 82 MET A O 1
ATOM 584 N N . LEU A 1 83 ? 18.177 -4.999 -23.402 1.00 83.06 83 LEU A N 1
ATOM 585 C CA . LEU A 1 83 ? 19.024 -6.036 -24.002 1.00 83.06 83 LEU A CA 1
ATOM 586 C C . LEU A 1 83 ? 18.594 -6.399 -25.435 1.00 83.06 83 LEU A C 1
ATOM 588 O O . LEU A 1 83 ? 19.434 -6.658 -26.292 1.00 83.06 83 LEU A O 1
ATOM 592 N N . GLY A 1 84 ? 17.287 -6.392 -25.712 1.00 75.06 84 GLY A N 1
ATOM 593 C CA . GLY A 1 84 ? 16.757 -6.580 -27.064 1.00 75.06 84 GLY A CA 1
ATOM 594 C C . GLY A 1 84 ? 17.113 -5.429 -28.011 1.00 75.06 84 GLY A C 1
ATOM 595 O O . GLY A 1 84 ? 17.332 -5.658 -29.199 1.00 75.06 84 GLY A O 1
ATOM 596 N N . ASN A 1 85 ? 17.235 -4.206 -27.486 1.00 65.81 85 ASN A N 1
ATOM 597 C CA . ASN A 1 85 ? 17.592 -3.019 -28.265 1.00 65.81 85 ASN A CA 1
ATOM 598 C C . ASN A 1 85 ? 19.110 -2.808 -28.416 1.00 65.81 85 ASN A C 1
ATOM 600 O O . ASN A 1 85 ? 19.521 -2.116 -29.345 1.00 65.81 85 ASN A O 1
ATOM 604 N N . THR A 1 86 ? 19.949 -3.403 -27.560 1.00 62.56 86 THR A N 1
ATOM 605 C CA . THR A 1 86 ? 21.419 -3.435 -27.719 1.00 62.56 86 THR A CA 1
ATOM 606 C C . THR A 1 86 ? 21.914 -4.541 -28.655 1.00 62.56 86 THR A C 1
ATOM 608 O O . THR A 1 86 ? 23.121 -4.707 -28.813 1.00 62.56 86 THR A O 1
ATOM 611 N N . PHE A 1 87 ? 21.007 -5.212 -29.373 1.00 56.31 87 PHE A N 1
ATOM 612 C CA . PHE A 1 87 ? 21.309 -6.034 -30.548 1.00 56.31 87 PHE A CA 1
ATOM 613 C C . PHE A 1 87 ? 21.064 -5.290 -31.889 1.00 56.31 87 PHE A C 1
ATOM 615 O O . PHE A 1 87 ? 20.377 -5.819 -32.770 1.00 56.31 87 PHE A O 1
ATOM 622 N N . PRO A 1 88 ? 21.599 -4.076 -32.146 1.00 57.72 88 PRO A N 1
ATOM 623 C CA . PRO A 1 88 ? 21.665 -3.586 -33.509 1.00 57.72 88 PRO A CA 1
ATOM 624 C C . PRO A 1 88 ? 22.781 -4.349 -34.234 1.00 57.72 88 PRO A C 1
ATOM 626 O O . PRO A 1 88 ? 23.957 -4.044 -34.112 1.00 57.72 88 PRO A O 1
ATOM 629 N N . ARG A 1 89 ? 22.380 -5.367 -34.998 1.00 58.84 89 ARG A N 1
ATOM 630 C CA . ARG A 1 89 ? 22.788 -5.523 -36.403 1.00 58.84 89 ARG A CA 1
ATOM 631 C C . ARG A 1 89 ? 24.277 -5.249 -36.703 1.00 58.84 89 ARG A C 1
ATOM 633 O O . ARG A 1 89 ? 24.583 -4.407 -37.537 1.00 58.84 89 ARG A O 1
ATOM 640 N N . ASP A 1 90 ? 25.181 -6.039 -36.132 1.00 55.56 90 ASP A N 1
ATOM 641 C CA . ASP A 1 90 ? 26.576 -6.153 -36.595 1.00 55.56 90 ASP A CA 1
ATOM 642 C C . ASP A 1 90 ? 26.648 -6.950 -37.917 1.00 55.56 90 ASP A C 1
ATOM 644 O O . ASP A 1 90 ? 27.192 -8.050 -37.994 1.00 55.56 90 ASP A O 1
ATOM 648 N N . ARG A 1 91 ? 25.917 -6.501 -38.949 1.00 57.69 91 ARG A N 1
ATOM 649 C CA . ARG A 1 91 ? 25.712 -7.302 -40.171 1.00 57.69 91 ARG A CA 1
ATOM 650 C C . ARG A 1 91 ? 25.672 -6.538 -41.489 1.00 57.69 91 ARG A C 1
ATOM 652 O O . ARG A 1 91 ? 25.234 -7.119 -42.477 1.00 57.69 91 ARG A O 1
ATOM 659 N N . SER A 1 92 ? 26.091 -5.274 -41.553 1.00 54.06 92 SER A N 1
ATOM 660 C CA . SER A 1 92 ? 26.035 -4.543 -42.833 1.00 54.06 92 SER A CA 1
ATOM 661 C C . SER A 1 92 ? 27.213 -3.635 -43.185 1.00 54.06 92 SER A C 1
ATOM 663 O O . SER A 1 92 ? 27.101 -2.921 -44.170 1.00 54.06 92 SER A O 1
ATOM 665 N N . GLU A 1 93 ? 28.348 -3.690 -42.482 1.00 53.91 93 GLU A N 1
ATOM 666 C CA . GLU A 1 93 ? 29.570 -2.956 -42.887 1.00 53.91 93 GLU A CA 1
ATOM 667 C C . GLU A 1 93 ? 30.752 -3.875 -43.239 1.00 53.91 93 GLU A C 1
ATOM 669 O O . GLU A 1 93 ? 31.907 -3.468 -43.186 1.00 53.91 93 GLU A O 1
ATOM 674 N N . GLN A 1 94 ? 30.481 -5.122 -43.642 1.00 55.72 94 GLN A N 1
ATOM 675 C CA . GLN A 1 94 ? 31.515 -6.033 -44.157 1.00 55.72 94 GLN A CA 1
ATOM 676 C C . GLN A 1 94 ? 31.300 -6.454 -45.623 1.00 55.72 94 GLN A C 1
ATOM 678 O O . GLN A 1 94 ? 32.088 -7.236 -46.143 1.00 55.72 94 GLN A O 1
ATOM 683 N N . ASP A 1 95 ? 30.278 -5.915 -46.308 1.00 54.38 95 ASP A N 1
ATOM 684 C CA . ASP A 1 95 ? 29.905 -6.310 -47.684 1.00 54.38 95 ASP A CA 1
ATOM 685 C C . ASP A 1 95 ? 29.951 -5.156 -48.711 1.00 54.38 95 ASP A C 1
ATOM 687 O O . ASP A 1 95 ? 29.266 -5.138 -49.732 1.00 54.38 95 ASP A O 1
ATOM 691 N N . SER A 1 96 ? 30.766 -4.139 -48.453 1.00 54.91 96 SER A N 1
ATOM 692 C CA . SER A 1 96 ? 31.174 -3.136 -49.446 1.00 54.91 96 SER A CA 1
ATOM 693 C C . SER A 1 96 ? 32.595 -2.725 -49.072 1.00 54.91 96 SER A C 1
ATOM 695 O O . SER A 1 96 ? 32.795 -2.112 -48.034 1.00 54.91 96 SER A O 1
ATOM 697 N N . ARG A 1 97 ? 33.591 -3.390 -49.665 1.00 49.59 97 ARG A N 1
ATOM 698 C CA . ARG A 1 97 ? 34.378 -2.862 -50.793 1.00 49.59 97 ARG A CA 1
ATOM 699 C C . ARG A 1 97 ? 35.159 -1.608 -50.433 1.00 49.59 97 ARG A C 1
ATOM 701 O O . ARG A 1 97 ? 34.515 -0.553 -50.272 1.00 49.59 97 ARG A O 1
#

Foldseek 3Di:
DLLVVLCVVLVHDDDPQLVVQLVVLQVVLVPDPADVLSPPSQLVSNLVSCVVVDDPVSSVSSRVSSSCVVVVVVVVVVVVVVVVVVPPDPPPPPPDD

pLDDT: mean 87.55, std 13.2, range [49.59, 97.62]

Mean predicted aligned error: 7.8 Å

Sequence (97 aa):
MGAVAVARALDLRLSAAVLVLILLSVEVSNILPTLPGQLGTFEAAVLGATAGALGQAEGLAFAPAFHARQILPRIPLGMITMLGNTFPRDRSEQDSR

Secondary structure (DSSP, 8-state):
-HHHHHHHHTT----HHHHHHHHHHHHHHHHS--SGGGTTHHHHHHHHHTBTTB-HHHHHHHHHHHHHHHHTTHHHHHHHHHHHHT---S-SSSS--